Protein AF-A0A7S2QF01-F1 (afdb_monomer_lite)

Structure (mmCIF, N/CA/C/O backbone):
data_AF-A0A7S2QF01-F1
#
_entry.id   AF-A0A7S2QF01-F1
#
loop_
_atom_site.group_PDB
_atom_site.id
_atom_site.type_symbol
_atom_site.label_atom_id
_atom_site.label_alt_id
_atom_site.label_comp_id
_atom_site.label_asym_id
_atom_site.label_entity_id
_atom_site.label_seq_id
_atom_site.pdbx_PDB_ins_code
_atom_site.Cartn_x
_atom_site.Cartn_y
_atom_site.Cartn_z
_atom_site.occupancy
_atom_site.B_iso_or_equiv
_atom_site.auth_seq_id
_atom_site.auth_comp_id
_atom_site.auth_asym_id
_atom_site.auth_atom_id
_atom_site.pdbx_PDB_model_num
ATOM 1 N N . MET A 1 1 ? 7.297 -50.855 2.735 1.00 59.03 1 MET A N 1
ATOM 2 C CA . MET A 1 1 ? 7.547 -49.406 2.859 1.00 59.03 1 MET A CA 1
ATOM 3 C C . MET A 1 1 ? 7.050 -48.774 1.573 1.00 59.03 1 MET A C 1
ATOM 5 O O . MET A 1 1 ? 7.734 -48.878 0.566 1.00 59.03 1 MET A O 1
ATOM 9 N N . LEU A 1 2 ? 5.808 -48.290 1.572 1.00 54.88 2 LEU A N 1
ATOM 10 C CA . LEU A 1 2 ? 5.218 -47.591 0.430 1.00 54.88 2 LEU A CA 1
ATOM 11 C C . LEU A 1 2 ? 5.588 -46.117 0.585 1.00 54.88 2 LEU A C 1
ATOM 13 O O . LEU A 1 2 ? 5.339 -45.541 1.641 1.00 54.88 2 LEU A O 1
ATOM 17 N N . ALA A 1 3 ? 6.275 -45.565 -0.409 1.00 61.59 3 ALA A N 1
ATOM 18 C CA . ALA A 1 3 ? 6.546 -44.142 -0.478 1.00 61.59 3 ALA A CA 1
ATOM 19 C C . ALA A 1 3 ? 5.241 -43.448 -0.881 1.00 61.59 3 ALA A C 1
ATOM 21 O O . ALA A 1 3 ? 4.791 -43.620 -2.012 1.00 61.59 3 ALA A O 1
ATOM 22 N N . ASP A 1 4 ? 4.631 -42.714 0.049 1.00 61.75 4 ASP A N 1
ATOM 23 C CA . ASP A 1 4 ? 3.594 -41.739 -0.275 1.00 61.75 4 ASP A CA 1
ATOM 24 C C . ASP A 1 4 ? 4.253 -40.636 -1.107 1.00 61.75 4 ASP A C 1
ATOM 26 O O . ASP A 1 4 ? 4.985 -39.786 -0.596 1.00 61.75 4 ASP A O 1
ATOM 30 N N . SER A 1 5 ? 4.048 -40.691 -2.419 1.00 65.38 5 SER A N 1
ATOM 31 C CA . SER A 1 5 ? 4.301 -39.572 -3.314 1.00 65.38 5 SER A CA 1
ATOM 32 C C . SER A 1 5 ? 3.293 -38.481 -2.970 1.00 65.38 5 SER A C 1
ATOM 34 O O . SER A 1 5 ? 2.131 -38.559 -3.363 1.00 65.38 5 SER A O 1
ATOM 36 N N . VAL A 1 6 ? 3.740 -37.502 -2.183 1.00 67.56 6 VAL A N 1
ATOM 37 C CA . VAL A 1 6 ? 3.027 -36.244 -1.969 1.00 67.56 6 VAL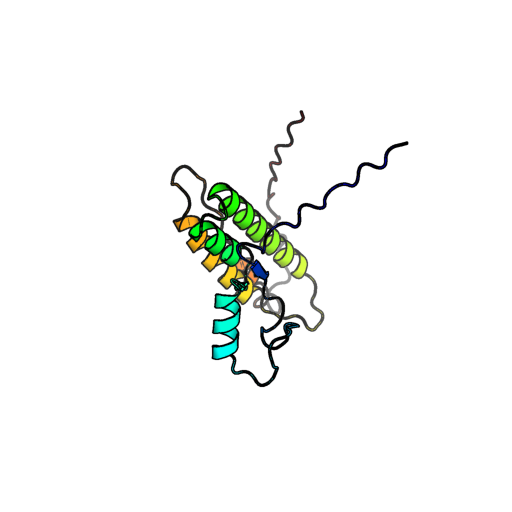 A CA 1
ATOM 38 C C . VAL A 1 6 ? 2.902 -35.596 -3.343 1.00 67.56 6 VAL A C 1
ATOM 40 O O . VAL A 1 6 ? 3.895 -35.126 -3.892 1.00 67.56 6 VAL A O 1
ATOM 43 N N . GLU A 1 7 ? 1.711 -35.657 -3.934 1.00 68.94 7 GLU A N 1
ATOM 44 C CA . GLU A 1 7 ? 1.394 -34.848 -5.104 1.00 68.94 7 GLU A CA 1
ATOM 45 C C . GLU A 1 7 ? 1.526 -33.392 -4.660 1.00 68.94 7 GLU A C 1
ATOM 47 O O . GLU A 1 7 ? 0.751 -32.907 -3.833 1.00 68.94 7 GLU A O 1
ATOM 52 N N . GLU A 1 8 ? 2.593 -32.736 -5.115 1.00 69.56 8 GLU A N 1
ATOM 53 C CA . GLU A 1 8 ? 2.762 -31.306 -4.927 1.00 69.56 8 GLU A CA 1
ATOM 54 C C . GLU A 1 8 ? 1.556 -30.647 -5.594 1.00 69.56 8 GLU A C 1
ATOM 56 O O . GLU A 1 8 ? 1.375 -30.748 -6.807 1.00 69.56 8 GLU A O 1
ATOM 61 N N . ASP A 1 9 ? 0.686 -30.050 -4.777 1.00 69.81 9 ASP A N 1
ATOM 62 C CA . ASP A 1 9 ? -0.371 -29.159 -5.236 1.00 69.81 9 ASP A CA 1
ATOM 63 C C . ASP A 1 9 ? 0.328 -28.073 -6.053 1.00 69.81 9 ASP A C 1
ATOM 65 O O . ASP A 1 9 ? 0.937 -27.158 -5.488 1.00 69.81 9 ASP A O 1
ATOM 69 N N . GLU A 1 10 ? 0.336 -28.234 -7.382 1.00 66.50 10 GLU A N 1
ATOM 70 C CA . GLU A 1 10 ? 0.791 -27.225 -8.330 1.00 66.50 10 GLU A CA 1
ATOM 71 C C . GLU A 1 10 ? -0.197 -26.067 -8.241 1.00 66.50 10 GLU A C 1
ATOM 73 O O . GLU A 1 10 ? -1.095 -25.900 -9.070 1.00 66.50 10 GLU A O 1
ATOM 78 N N . GLY A 1 11 ? -0.060 -25.306 -7.152 1.00 67.69 11 GLY A N 1
ATOM 79 C CA . GLY A 1 11 ? -0.897 -24.182 -6.814 1.00 67.69 11 GLY A CA 1
ATOM 80 C C . GLY A 1 11 ? -1.019 -23.323 -8.054 1.00 67.69 11 GLY A C 1
ATOM 81 O O . GLY A 1 11 ? -0.016 -22.855 -8.601 1.00 67.69 11 GLY A O 1
ATOM 82 N N . GLY A 1 12 ? -2.257 -23.187 -8.531 1.00 76.62 12 GLY A N 1
ATOM 83 C CA . GLY A 1 12 ? -2.548 -22.457 -9.753 1.00 76.62 12 GLY A CA 1
ATOM 84 C C . GLY A 1 12 ? -1.908 -21.061 -9.749 1.00 76.62 12 GLY A C 1
ATOM 85 O O . GLY A 1 12 ? -1.533 -20.533 -8.697 1.00 76.62 12 GLY A O 1
ATOM 86 N N . PRO A 1 13 ? -1.787 -20.423 -10.924 1.00 77.38 13 PRO A N 1
ATOM 87 C CA . PRO A 1 13 ? -1.085 -19.153 -11.048 1.00 77.38 13 PRO A CA 1
ATOM 88 C C . PRO A 1 13 ? -1.617 -18.116 -10.042 1.00 77.38 13 PRO A C 1
ATOM 90 O O . PRO A 1 13 ? -2.832 -18.039 -9.820 1.00 77.38 13 PRO A O 1
ATOM 93 N N . PRO A 1 14 ? -0.735 -17.293 -9.442 1.00 79.88 14 PRO A N 1
ATOM 94 C CA . PRO A 1 14 ? -1.127 -16.363 -8.392 1.00 79.88 14 PRO A CA 1
ATOM 95 C C . PRO A 1 14 ? -2.215 -15.403 -8.884 1.00 79.88 14 PRO A C 1
ATOM 97 O O . PRO A 1 14 ? -2.139 -14.845 -9.979 1.00 79.88 14 PRO A O 1
ATOM 100 N N . ILE A 1 15 ? -3.233 -15.172 -8.047 1.00 87.44 15 ILE A N 1
ATOM 101 C CA . ILE A 1 15 ? -4.391 -14.333 -8.398 1.00 87.44 15 ILE A CA 1
ATOM 102 C C . ILE A 1 15 ? -3.961 -12.883 -8.681 1.00 87.44 15 ILE A C 1
ATOM 104 O O . ILE A 1 15 ? -4.526 -12.245 -9.575 1.00 87.44 15 ILE A O 1
ATOM 108 N N . ALA A 1 16 ? -2.977 -12.377 -7.932 1.00 90.94 16 ALA A N 1
ATOM 109 C CA . ALA A 1 16 ? -2.297 -11.098 -8.128 1.00 90.94 16 ALA A CA 1
ATOM 110 C C . ALA A 1 16 ? -0.973 -11.073 -7.343 1.00 90.94 16 ALA A C 1
ATOM 112 O O . ALA A 1 16 ? -0.837 -11.765 -6.333 1.00 90.94 16 ALA A O 1
ATOM 113 N N . SER A 1 17 ? -0.035 -10.222 -7.760 1.00 91.38 17 SER A N 1
ATOM 114 C CA . SER A 1 17 ? 1.223 -9.974 -7.049 1.00 91.38 17 SER A CA 1
ATOM 115 C C . SER A 1 17 ? 1.351 -8.495 -6.694 1.00 91.38 17 SER A C 1
ATOM 117 O O . SER A 1 17 ? 1.251 -7.625 -7.560 1.00 91.38 17 SER A O 1
ATOM 119 N N . PHE A 1 18 ? 1.586 -8.213 -5.414 1.00 92.06 18 PHE A N 1
ATOM 120 C CA . PHE A 1 18 ? 1.794 -6.866 -4.886 1.00 92.06 18 PHE A CA 1
ATOM 121 C C . PHE A 1 18 ? 3.259 -6.735 -4.473 1.00 92.06 18 PHE A C 1
ATOM 123 O O . PHE A 1 18 ? 3.704 -7.416 -3.553 1.00 92.06 18 PHE A O 1
ATOM 130 N N . ILE A 1 19 ? 4.011 -5.893 -5.173 1.00 89.38 19 ILE A N 1
ATOM 131 C CA . ILE A 1 19 ? 5.448 -5.712 -4.973 1.00 89.38 19 ILE A CA 1
ATOM 132 C C . ILE A 1 19 ? 5.679 -4.359 -4.309 1.00 89.38 19 ILE A C 1
ATOM 134 O O . ILE A 1 19 ? 5.205 -3.327 -4.787 1.00 89.38 19 ILE A O 1
ATOM 138 N N . HIS A 1 20 ? 6.420 -4.364 -3.206 1.00 87.19 20 HIS A N 1
ATOM 139 C CA . HIS A 1 20 ? 6.899 -3.133 -2.598 1.00 87.19 20 HIS A CA 1
ATOM 140 C C . HIS A 1 20 ? 8.061 -2.565 -3.424 1.00 87.19 20 HIS A C 1
ATOM 142 O O . HIS A 1 20 ? 9.041 -3.257 -3.698 1.00 87.19 20 HIS A O 1
ATOM 148 N N . GLU A 1 21 ? 7.932 -1.315 -3.855 1.00 87.94 21 GLU A N 1
ATOM 149 C CA . GLU A 1 21 ? 8.905 -0.628 -4.701 1.00 87.94 21 GLU A CA 1
ATOM 150 C C . GLU A 1 21 ? 10.070 -0.111 -3.847 1.00 87.94 21 GLU A C 1
ATOM 152 O O . GLU A 1 21 ? 10.018 0.989 -3.303 1.00 87.94 21 GLU A O 1
ATOM 157 N N . VAL A 1 22 ? 11.109 -0.940 -3.702 1.00 80.69 22 VAL A N 1
ATOM 158 C CA . VAL A 1 22 ? 12.354 -0.593 -2.984 1.00 80.69 22 VAL A CA 1
ATOM 159 C C . VAL A 1 22 ? 13.395 0.030 -3.923 1.00 80.69 22 VAL A C 1
ATOM 161 O O . VAL A 1 22 ? 14.250 0.797 -3.486 1.00 80.69 22 VAL A O 1
ATOM 164 N N . VAL A 1 23 ? 13.310 -0.293 -5.214 1.00 81.50 23 VAL A N 1
ATOM 165 C CA . VAL A 1 23 ? 14.143 0.246 -6.295 1.00 81.50 23 VAL A CA 1
ATOM 166 C C . VAL A 1 23 ? 13.244 0.765 -7.421 1.00 81.50 23 VAL A C 1
ATOM 168 O O . VAL A 1 23 ? 12.112 0.280 -7.548 1.00 81.50 23 VAL A O 1
ATOM 171 N N . PRO A 1 24 ? 13.717 1.728 -8.233 1.00 82.31 24 PRO A N 1
ATOM 172 C CA . PRO A 1 24 ? 13.016 2.167 -9.434 1.00 82.31 24 PRO A CA 1
ATOM 173 C C . PRO A 1 24 ? 12.607 0.994 -10.339 1.00 82.31 24 PRO A C 1
ATOM 175 O O . PRO A 1 24 ? 13.301 -0.019 -10.433 1.00 82.31 24 PRO A O 1
ATOM 178 N N . LYS A 1 25 ? 11.450 1.105 -11.002 1.00 82.94 25 LYS A N 1
ATOM 179 C CA . LYS A 1 25 ? 10.852 0.007 -11.791 1.00 82.94 25 LYS A CA 1
ATOM 180 C C . LYS A 1 25 ? 11.697 -0.436 -12.985 1.00 82.94 25 LYS A C 1
ATOM 182 O O . LYS A 1 25 ? 11.546 -1.567 -13.442 1.00 82.94 25 LYS A O 1
ATOM 187 N N . ASP A 1 26 ? 12.529 0.452 -13.504 1.00 81.62 26 ASP A N 1
ATOM 188 C CA . ASP A 1 26 ? 13.502 0.214 -14.568 1.00 81.62 26 ASP A CA 1
ATOM 189 C C . ASP A 1 26 ? 14.721 -0.592 -14.093 1.00 81.62 26 ASP A C 1
ATOM 191 O O . ASP A 1 26 ? 15.351 -1.262 -14.905 1.00 81.62 26 ASP A O 1
ATOM 195 N N . GLU A 1 27 ? 14.990 -0.625 -12.786 1.00 84.50 27 GLU A N 1
ATOM 196 C CA . GLU A 1 27 ? 16.050 -1.440 -12.173 1.00 84.50 27 GLU A CA 1
ATOM 197 C C . GLU A 1 27 ? 15.552 -2.815 -11.688 1.00 84.50 27 GLU A C 1
ATOM 199 O O . GLU A 1 27 ? 16.338 -3.663 -11.255 1.00 84.50 27 GLU A O 1
ATOM 204 N N . VAL A 1 28 ? 14.241 -3.067 -11.746 1.00 86.88 28 VAL A N 1
ATOM 205 C CA . VAL A 1 28 ? 13.655 -4.349 -11.335 1.00 86.88 28 VAL A CA 1
ATOM 206 C C . VAL A 1 28 ? 14.071 -5.446 -12.313 1.00 86.88 28 VAL A C 1
ATOM 208 O O . VAL A 1 28 ? 13.807 -5.358 -13.512 1.00 86.88 28 VAL A O 1
ATOM 211 N N . LEU A 1 29 ? 14.647 -6.533 -11.792 1.00 88.25 29 LEU A N 1
ATOM 212 C CA . LEU A 1 29 ? 14.982 -7.711 -12.593 1.00 88.25 29 LEU A CA 1
ATOM 213 C C . LEU A 1 29 ? 13.714 -8.323 -13.201 1.00 88.25 29 LEU A C 1
ATOM 215 O O . LEU A 1 29 ? 12.815 -8.783 -12.497 1.00 88.25 29 LEU A O 1
ATOM 219 N N . THR A 1 30 ? 13.649 -8.327 -14.530 1.00 89.75 30 THR A N 1
ATOM 220 C CA . THR A 1 30 ? 12.503 -8.807 -15.302 1.00 89.75 30 THR A CA 1
ATOM 221 C C . THR A 1 30 ? 12.955 -9.448 -16.608 1.00 89.75 30 THR A C 1
ATOM 223 O O . THR A 1 30 ? 13.991 -9.090 -17.158 1.00 89.75 30 THR A O 1
ATOM 226 N N . SER A 1 31 ? 12.157 -10.385 -17.126 1.00 90.31 31 SER A N 1
ATOM 227 C CA . SER A 1 31 ? 12.328 -10.938 -18.473 1.00 90.31 31 SER A CA 1
ATOM 228 C C . SER A 1 31 ? 11.780 -10.030 -19.580 1.00 90.31 31 SER A C 1
ATOM 230 O O . SER A 1 31 ? 11.896 -10.365 -20.758 1.00 90.31 31 SER A O 1
ATOM 232 N N . LEU A 1 32 ? 11.163 -8.895 -19.232 1.00 89.44 32 LEU A N 1
ATOM 233 C CA . LEU A 1 32 ? 10.691 -7.921 -20.214 1.00 89.44 32 LEU A CA 1
ATOM 234 C C . LEU A 1 32 ? 11.876 -7.204 -20.892 1.00 89.44 32 LEU A C 1
ATOM 236 O O . LEU A 1 32 ? 12.828 -6.842 -20.197 1.00 89.44 32 LEU A O 1
ATOM 240 N N . PRO A 1 33 ? 11.809 -6.928 -22.211 1.00 90.69 33 PRO A N 1
ATOM 241 C CA . PRO A 1 33 ? 12.873 -6.242 -22.944 1.00 90.69 33 PRO A CA 1
ATOM 242 C C . PRO A 1 33 ? 13.295 -4.923 -22.290 1.00 90.69 33 PRO A C 1
ATOM 244 O O . PRO A 1 33 ? 12.452 -4.147 -21.838 1.00 90.69 33 PRO A O 1
ATOM 247 N N . HIS A 1 34 ? 14.597 -4.638 -22.264 1.00 86.56 34 HIS A N 1
ATOM 248 C CA . HIS A 1 34 ? 15.121 -3.419 -21.637 1.00 86.56 34 HIS A CA 1
ATOM 249 C C . HIS A 1 34 ? 14.756 -2.147 -22.423 1.00 86.56 34 HIS A C 1
ATOM 251 O O . HIS A 1 34 ? 14.537 -1.096 -21.832 1.00 86.56 34 HIS A O 1
ATOM 257 N N . GLU A 1 35 ? 14.639 -2.247 -23.748 1.00 90.50 35 GLU A N 1
ATOM 258 C CA . GLU A 1 35 ? 14.328 -1.121 -24.646 1.00 90.50 35 GLU A CA 1
ATOM 259 C C . GLU A 1 35 ? 12.836 -0.737 -24.657 1.00 90.50 35 GLU A C 1
ATOM 261 O O . GLU A 1 35 ? 12.448 0.252 -25.273 1.00 90.50 35 GLU A O 1
ATOM 266 N N . MET A 1 36 ? 11.988 -1.512 -23.975 1.00 91.31 36 MET A N 1
ATOM 267 C CA . MET A 1 36 ? 10.547 -1.274 -23.901 1.00 91.31 36 MET A CA 1
ATOM 268 C C . MET A 1 36 ? 10.224 0.014 -23.140 1.00 91.31 36 MET A C 1
ATOM 270 O O . MET A 1 36 ? 10.725 0.227 -22.029 1.00 91.31 36 MET A O 1
ATOM 274 N N . LEU A 1 37 ? 9.314 0.814 -23.704 1.00 92.31 37 LEU A N 1
ATOM 275 C CA . LEU A 1 37 ? 8.827 2.052 -23.101 1.00 92.31 37 LEU A CA 1
ATOM 276 C C . LEU A 1 37 ? 8.150 1.786 -21.747 1.00 92.31 37 LEU A C 1
ATOM 278 O O . LEU A 1 37 ? 7.479 0.771 -21.549 1.00 92.31 37 LEU A O 1
ATOM 282 N N . GLU A 1 38 ? 8.276 2.728 -20.808 1.00 88.69 38 GLU A N 1
ATOM 283 C CA . GLU A 1 38 ? 7.705 2.591 -19.458 1.00 88.69 38 GLU A CA 1
ATOM 284 C C . GLU A 1 38 ? 6.183 2.366 -19.483 1.00 88.69 38 GLU A C 1
ATOM 286 O O . GLU A 1 38 ? 5.656 1.542 -18.732 1.00 88.69 38 GLU A O 1
ATOM 291 N N . SER A 1 39 ? 5.473 3.052 -20.383 1.00 90.56 39 SER A N 1
ATOM 292 C CA . SER A 1 39 ? 4.024 2.915 -20.554 1.00 90.56 39 SER A CA 1
ATOM 293 C C . SER A 1 39 ? 3.618 1.504 -20.991 1.00 90.56 39 SER A C 1
ATOM 295 O O . SER A 1 39 ? 2.677 0.940 -20.434 1.00 90.56 39 SER A O 1
ATOM 297 N N . GLU A 1 40 ? 4.342 0.907 -21.936 1.00 93.25 40 GLU A N 1
ATOM 298 C CA . GLU A 1 40 ? 4.110 -0.463 -22.411 1.00 93.25 40 GLU A CA 1
ATOM 299 C C . GLU A 1 40 ? 4.416 -1.484 -21.313 1.00 93.25 40 GLU A C 1
ATOM 301 O O . GLU A 1 40 ? 3.622 -2.390 -21.047 1.00 93.25 40 GLU A O 1
ATOM 306 N N . ARG A 1 41 ? 5.524 -1.280 -20.591 1.00 91.50 41 ARG A N 1
ATOM 307 C CA . ARG A 1 41 ? 5.903 -2.106 -19.441 1.00 91.50 41 ARG A CA 1
ATOM 308 C C . ARG A 1 41 ? 4.822 -2.084 -18.359 1.00 91.50 41 ARG A C 1
ATOM 310 O O . ARG A 1 41 ? 4.467 -3.130 -17.816 1.00 91.50 41 ARG A O 1
ATOM 317 N N . ALA A 1 42 ? 4.257 -0.912 -18.069 1.00 89.31 42 ALA A N 1
ATOM 318 C CA . ALA A 1 42 ? 3.170 -0.763 -17.107 1.00 89.31 42 ALA A CA 1
ATOM 319 C C . ALA A 1 42 ? 1.895 -1.513 -17.535 1.00 89.31 42 ALA A C 1
ATOM 321 O O . ALA A 1 42 ? 1.217 -2.095 -16.683 1.00 89.31 42 ALA A O 1
ATOM 322 N N . VAL A 1 43 ? 1.583 -1.540 -18.837 1.00 92.62 43 VAL A N 1
ATOM 323 C CA . VAL A 1 43 ? 0.462 -2.326 -19.381 1.00 92.62 43 VAL A CA 1
ATOM 324 C C . VAL A 1 43 ? 0.706 -3.820 -19.173 1.00 92.62 43 VAL A C 1
ATOM 326 O O . VAL A 1 43 ? -0.149 -4.485 -18.589 1.00 92.62 43 VAL A O 1
ATOM 329 N N . LEU A 1 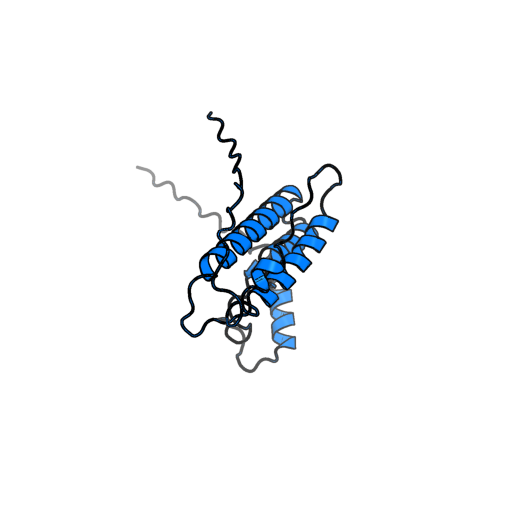44 ? 1.886 -4.333 -19.531 1.00 93.12 44 LEU A N 1
ATOM 330 C CA . LEU A 1 44 ? 2.218 -5.753 -19.356 1.00 93.12 44 LEU A CA 1
ATOM 331 C C . LEU A 1 44 ? 2.219 -6.187 -17.888 1.00 93.12 44 LEU A C 1
ATOM 333 O O . LEU A 1 44 ? 1.748 -7.276 -17.554 1.00 93.12 44 LEU A O 1
ATOM 337 N N . TRP A 1 45 ? 2.702 -5.335 -16.982 1.00 92.62 45 TRP A N 1
ATOM 338 C CA . TRP A 1 45 ? 2.601 -5.596 -15.547 1.00 92.62 45 TRP A CA 1
ATOM 339 C C . TRP A 1 45 ? 1.166 -5.689 -15.068 1.00 92.62 45 TRP A C 1
ATOM 341 O O . TRP A 1 45 ? 0.810 -6.634 -14.363 1.00 92.62 45 TRP A O 1
ATOM 351 N N . LYS A 1 46 ? 0.311 -4.780 -15.529 1.00 90.44 46 LYS A N 1
ATOM 352 C CA . LYS A 1 46 ? -1.112 -4.824 -15.216 1.00 90.44 46 LYS A CA 1
ATOM 353 C C . LYS A 1 46 ? -1.791 -6.079 -15.775 1.00 90.44 46 LYS A C 1
ATOM 355 O O . LYS A 1 46 ? -2.595 -6.677 -15.060 1.00 90.44 46 LYS A O 1
ATOM 360 N N . GLU A 1 47 ? -1.459 -6.500 -16.997 1.00 91.44 47 GLU A N 1
ATOM 361 C CA . GLU A 1 47 ? -1.964 -7.741 -17.610 1.00 91.44 47 GLU A CA 1
ATOM 362 C C . GLU A 1 47 ? -1.551 -8.981 -16.813 1.00 91.44 47 GLU A C 1
ATOM 364 O O . GLU A 1 47 ? -2.380 -9.846 -16.531 1.00 91.44 47 GLU A O 1
ATOM 369 N N . LYS A 1 48 ? -0.296 -9.020 -16.348 1.00 90.75 48 LYS A N 1
ATOM 370 C CA . LYS A 1 48 ? 0.226 -10.064 -15.451 1.00 90.75 48 LYS A CA 1
ATOM 371 C C . LYS A 1 48 ? -0.254 -9.927 -14.003 1.00 90.75 48 LYS A C 1
ATOM 373 O O . LYS A 1 48 ? 0.149 -10.719 -13.157 1.00 90.75 48 LYS A O 1
ATOM 378 N N . ARG A 1 49 ? -1.110 -8.942 -13.704 1.00 91.81 49 ARG A N 1
ATOM 379 C CA . ARG A 1 49 ? -1.625 -8.637 -12.358 1.00 91.81 49 ARG A CA 1
ATOM 380 C C . ARG A 1 49 ? -0.511 -8.390 -11.333 1.00 91.81 49 ARG A C 1
ATOM 382 O O . ARG A 1 49 ? -0.667 -8.711 -10.155 1.00 91.81 49 ARG A O 1
ATOM 389 N N . VAL A 1 50 ? 0.590 -7.802 -11.792 1.00 91.56 50 VAL A N 1
ATOM 390 C CA . VAL A 1 50 ? 1.714 -7.342 -10.979 1.00 91.56 50 VAL A CA 1
ATOM 391 C C . VAL A 1 50 ? 1.539 -5.851 -10.719 1.00 91.56 50 VAL A C 1
ATOM 393 O O . VAL A 1 50 ? 1.418 -5.049 -11.646 1.00 91.56 50 VAL A O 1
ATOM 396 N N . PHE A 1 51 ? 1.521 -5.472 -9.448 1.00 91.69 51 PHE A N 1
ATOM 397 C CA . PHE A 1 51 ? 1.289 -4.101 -9.016 1.00 91.69 51 PHE A CA 1
ATOM 398 C C . PHE A 1 51 ? 2.402 -3.652 -8.074 1.00 91.69 51 PHE A C 1
ATOM 400 O O . PHE A 1 51 ? 2.701 -4.337 -7.099 1.00 91.69 51 PHE A O 1
ATOM 407 N N . PHE A 1 52 ? 2.986 -2.490 -8.352 1.00 92.00 52 PHE A N 1
ATOM 408 C CA . PHE A 1 52 ? 4.069 -1.908 -7.560 1.00 92.00 52 PHE A CA 1
ATOM 409 C C . PHE A 1 52 ? 3.533 -0.803 -6.649 1.00 92.00 52 PHE A C 1
ATOM 411 O O . PHE A 1 52 ? 2.758 0.042 -7.106 1.00 92.00 52 PHE A O 1
ATOM 418 N N . TYR A 1 53 ? 3.954 -0.802 -5.384 1.00 92.81 53 TYR A N 1
ATOM 419 C CA . TYR A 1 53 ? 3.527 0.169 -4.376 1.00 92.81 53 TYR A CA 1
ATOM 420 C C . TYR A 1 53 ? 4.693 0.679 -3.542 1.00 92.81 53 TYR A C 1
ATOM 422 O O . TYR A 1 53 ? 5.498 -0.097 -3.029 1.00 92.81 53 TYR A O 1
ATOM 430 N N . ARG A 1 54 ? 4.713 1.992 -3.310 1.00 90.75 54 ARG A N 1
ATOM 431 C CA . ARG A 1 54 ? 5.699 2.638 -2.435 1.00 90.75 54 ARG A CA 1
ATOM 432 C C . ARG A 1 54 ? 5.474 2.393 -0.951 1.00 90.75 54 ARG A C 1
ATOM 434 O O . ARG A 1 54 ? 6.403 2.544 -0.174 1.00 90.75 54 ARG A O 1
ATOM 441 N N . THR A 1 55 ? 4.274 1.990 -0.542 1.00 93.62 55 THR A N 1
ATOM 442 C CA . THR A 1 55 ? 3.984 1.665 0.858 1.00 93.62 55 THR A CA 1
ATOM 443 C C . THR A 1 55 ? 3.265 0.321 0.950 1.00 93.62 55 THR A C 1
ATOM 445 O O . THR A 1 55 ? 2.477 -0.049 0.071 1.00 93.62 55 THR A O 1
ATOM 448 N N . TYR A 1 56 ? 3.511 -0.415 2.036 1.00 92.50 56 TYR A N 1
ATOM 449 C CA . TYR A 1 56 ? 2.786 -1.656 2.328 1.00 92.50 56 TYR A CA 1
ATOM 450 C C . TYR A 1 56 ? 1.284 -1.409 2.524 1.00 92.50 56 TYR A C 1
ATOM 452 O O . TYR A 1 56 ? 0.462 -2.259 2.181 1.00 92.50 56 TYR A O 1
ATOM 460 N N . VAL A 1 57 ? 0.914 -0.222 3.013 1.00 96.75 57 VAL A N 1
ATOM 461 C CA . VAL A 1 57 ? -0.486 0.176 3.203 1.00 96.75 57 VAL A CA 1
ATOM 462 C C . VAL A 1 57 ? -1.176 0.378 1.860 1.00 96.75 57 VAL A C 1
ATOM 464 O O . VAL A 1 57 ? -2.263 -0.153 1.662 1.00 96.75 57 VAL A O 1
ATOM 467 N N . GLY A 1 58 ? -0.533 1.039 0.897 1.00 96.44 58 GLY A N 1
ATOM 468 C CA . GLY A 1 58 ? -1.067 1.207 -0.455 1.00 96.44 58 GLY A CA 1
ATOM 469 C C . GLY A 1 58 ? -1.319 -0.133 -1.156 1.00 96.44 58 GLY A C 1
ATOM 470 O O . GLY A 1 58 ? -2.373 -0.331 -1.772 1.00 96.44 58 GLY A O 1
ATOM 471 N N . ALA A 1 59 ? -0.403 -1.094 -0.989 1.00 95.50 59 ALA A N 1
ATOM 472 C CA . ALA A 1 59 ? -0.592 -2.462 -1.470 1.00 95.50 59 ALA A CA 1
ATOM 473 C C . ALA A 1 59 ? -1.803 -3.141 -0.805 1.00 95.50 59 ALA A C 1
ATOM 475 O O . ALA A 1 59 ? -2.676 -3.674 -1.498 1.00 95.50 59 ALA A O 1
ATOM 476 N N . ALA A 1 60 ? -1.898 -3.067 0.526 1.00 96.69 60 ALA A N 1
ATOM 477 C CA . ALA A 1 60 ? -2.997 -3.647 1.295 1.00 96.69 60 ALA A CA 1
ATOM 478 C C . ALA A 1 60 ? -4.358 -3.015 0.957 1.00 96.69 60 ALA A C 1
ATOM 480 O O . ALA A 1 60 ? -5.353 -3.727 0.819 1.00 96.69 60 ALA A O 1
ATOM 481 N N . VAL A 1 61 ? -4.408 -1.695 0.750 1.00 97.44 61 VAL A N 1
ATOM 482 C CA . VAL A 1 61 ? -5.604 -0.968 0.298 1.00 97.44 61 VAL A CA 1
ATOM 483 C C . VAL A 1 61 ? -6.081 -1.521 -1.043 1.00 97.44 61 VAL A C 1
ATOM 485 O O . VAL A 1 61 ? -7.270 -1.799 -1.209 1.00 97.44 61 VAL A O 1
ATOM 488 N N . CYS A 1 62 ? -5.176 -1.721 -2.005 1.00 95.12 62 CYS A N 1
ATOM 489 C CA . CYS A 1 62 ? -5.547 -2.289 -3.300 1.00 95.12 62 CYS A CA 1
ATOM 490 C C . CYS A 1 62 ? -6.037 -3.738 -3.178 1.00 95.12 62 CYS A C 1
ATOM 492 O O . CYS A 1 62 ? -7.060 -4.089 -3.772 1.00 95.12 62 CYS A O 1
ATOM 494 N N . ALA A 1 63 ? -5.353 -4.565 -2.383 1.00 95.19 63 ALA A N 1
ATOM 495 C CA . ALA A 1 63 ? -5.772 -5.939 -2.122 1.00 95.19 63 ALA A CA 1
ATOM 496 C C . ALA A 1 63 ? -7.177 -5.989 -1.497 1.00 95.19 63 ALA A C 1
ATOM 498 O O . ALA A 1 63 ? -8.025 -6.763 -1.941 1.00 95.19 63 ALA A O 1
ATOM 499 N N . CYS A 1 64 ? -7.467 -5.097 -0.546 1.00 96.31 64 CYS A N 1
ATOM 500 C CA . CYS A 1 64 ? -8.776 -5.002 0.091 1.00 96.31 64 CYS A CA 1
ATOM 501 C C . CYS A 1 64 ? -9.872 -4.555 -0.888 1.00 96.31 64 CYS A C 1
ATOM 503 O O . CYS A 1 64 ? -10.925 -5.186 -0.961 1.00 96.31 64 CYS A O 1
ATOM 505 N N . LYS A 1 65 ? -9.606 -3.548 -1.736 1.00 95.25 65 LYS A N 1
ATOM 506 C CA . LYS A 1 65 ? -10.538 -3.117 -2.803 1.00 95.25 65 LYS A CA 1
ATOM 507 C C . LYS A 1 65 ? -10.873 -4.233 -3.796 1.00 95.25 65 LYS A C 1
ATOM 509 O O . LYS A 1 65 ? -11.942 -4.211 -4.396 1.00 95.25 65 LYS A O 1
ATOM 514 N N . ARG A 1 66 ? -9.967 -5.196 -3.976 1.00 92.31 66 ARG A N 1
ATOM 515 C CA . ARG A 1 66 ? -10.144 -6.364 -4.851 1.00 92.31 66 ARG A CA 1
ATOM 516 C C . ARG A 1 66 ? -10.756 -7.576 -4.142 1.00 92.31 66 ARG A C 1
ATOM 518 O O . ARG A 1 66 ? -10.877 -8.621 -4.768 1.00 92.31 66 ARG A O 1
ATOM 525 N N . GLY A 1 67 ? -11.105 -7.464 -2.858 1.00 94.62 67 GLY A N 1
ATOM 526 C CA . GLY A 1 67 ? -11.632 -8.578 -2.066 1.00 94.62 67 GLY A CA 1
ATOM 527 C C . GLY A 1 67 ? -10.594 -9.653 -1.722 1.00 94.62 67 GLY A C 1
ATOM 528 O O . GLY A 1 67 ? -10.968 -10.730 -1.278 1.00 94.62 67 GLY A O 1
ATOM 529 N N . LEU A 1 68 ? -9.301 -9.371 -1.917 1.00 94.38 68 LEU A N 1
ATOM 530 C CA . LEU A 1 68 ? -8.198 -10.287 -1.595 1.00 94.38 68 LEU A CA 1
ATOM 531 C C . LEU A 1 68 ? -7.734 -10.156 -0.138 1.00 94.38 68 LEU A C 1
ATOM 533 O O . LEU A 1 68 ? -6.984 -10.994 0.352 1.00 94.38 68 LEU A O 1
ATOM 537 N N . LEU A 1 69 ? -8.151 -9.088 0.545 1.00 96.00 69 LEU A N 1
ATOM 538 C CA . LEU A 1 69 ? -7.796 -8.796 1.929 1.00 96.00 69 LEU A CA 1
ATOM 539 C C . LEU A 1 69 ? -9.032 -8.288 2.681 1.00 96.00 69 LEU A C 1
ATOM 541 O O . LEU A 1 69 ? -9.736 -7.403 2.191 1.00 96.00 69 LEU A O 1
ATOM 545 N N . SER A 1 70 ? -9.298 -8.818 3.877 1.00 97.25 70 SER A N 1
ATOM 546 C CA . SER A 1 70 ? -10.396 -8.316 4.714 1.00 97.25 70 SER A CA 1
ATOM 547 C C . SER A 1 70 ? -10.087 -6.917 5.266 1.00 97.25 70 SER A C 1
ATOM 549 O O . SER A 1 70 ? -8.927 -6.498 5.322 1.00 97.25 70 SER A O 1
ATOM 551 N N . ARG A 1 71 ? -11.116 -6.182 5.705 1.00 97.25 71 ARG A N 1
ATOM 552 C CA . ARG A 1 71 ? -10.941 -4.840 6.294 1.00 97.25 71 ARG A CA 1
ATOM 553 C C . ARG A 1 71 ? -10.179 -4.897 7.620 1.00 97.25 71 ARG A C 1
ATOM 555 O O . ARG A 1 71 ? -9.367 -4.025 7.908 1.00 97.25 71 ARG A O 1
ATOM 562 N N . GLU A 1 72 ? -10.374 -5.959 8.395 1.00 97.12 72 GLU A N 1
ATOM 563 C CA . GLU A 1 72 ? -9.643 -6.220 9.638 1.00 97.12 72 GLU A CA 1
ATOM 564 C C . GLU A 1 72 ? -8.163 -6.473 9.349 1.00 97.12 72 GLU A C 1
ATOM 566 O O . GLU A 1 72 ? -7.292 -5.972 10.058 1.00 97.12 72 GLU A O 1
ATOM 571 N N . ALA A 1 73 ? -7.864 -7.242 8.298 1.00 97.19 73 ALA A N 1
ATOM 572 C CA . ALA A 1 73 ? -6.493 -7.495 7.883 1.00 97.19 73 ALA A CA 1
ATOM 573 C C . ALA A 1 73 ? -5.818 -6.220 7.350 1.00 97.19 73 ALA A C 1
ATOM 575 O O . ALA A 1 73 ? -4.669 -5.964 7.704 1.00 97.19 73 ALA A O 1
ATOM 576 N N . LEU A 1 74 ? -6.543 -5.381 6.599 1.00 97.69 74 LEU A N 1
ATOM 577 C CA . LEU A 1 74 ? -6.080 -4.047 6.205 1.00 97.69 74 LEU A CA 1
ATOM 578 C C . LEU A 1 74 ? -5.716 -3.194 7.430 1.00 97.69 74 LEU A C 1
ATOM 580 O O . LEU A 1 74 ? -4.624 -2.631 7.471 1.00 97.69 74 LEU A O 1
ATOM 584 N N . ALA A 1 75 ? -6.588 -3.142 8.442 1.00 97.56 75 ALA A N 1
ATOM 585 C CA . ALA A 1 75 ? -6.332 -2.381 9.663 1.00 97.56 75 ALA A CA 1
ATOM 586 C C . ALA A 1 75 ? -5.079 -2.867 10.406 1.00 97.56 75 ALA A C 1
ATOM 588 O O . ALA A 1 75 ? -4.280 -2.047 10.854 1.00 97.56 75 ALA A O 1
ATOM 589 N N . ARG A 1 76 ? -4.868 -4.189 10.500 1.00 97.50 76 ARG A N 1
ATOM 590 C CA . ARG A 1 76 ? -3.649 -4.753 11.106 1.00 97.50 76 ARG A CA 1
ATOM 591 C C . ARG A 1 76 ? -2.392 -4.341 10.345 1.00 97.50 76 ARG A C 1
ATOM 593 O O . ARG A 1 76 ? -1.463 -3.839 10.965 1.00 97.50 76 ARG A O 1
ATOM 600 N N . VAL A 1 77 ? -2.382 -4.503 9.019 1.00 96.88 77 VAL A N 1
ATOM 601 C CA . VAL A 1 77 ? -1.225 -4.133 8.183 1.00 96.88 77 VAL A CA 1
ATOM 602 C C . VAL A 1 77 ? -0.909 -2.646 8.317 1.00 96.88 77 VAL A C 1
ATOM 604 O O . VAL A 1 77 ? 0.252 -2.278 8.473 1.00 96.88 77 VAL A O 1
ATOM 607 N N . ALA A 1 78 ? -1.932 -1.791 8.294 1.00 97.56 78 ALA A N 1
ATOM 608 C CA . ALA A 1 78 ? -1.743 -0.353 8.405 1.00 97.56 78 ALA A CA 1
ATOM 609 C C . ALA A 1 78 ? -1.190 0.070 9.772 1.00 97.56 78 ALA A C 1
ATOM 611 O O . ALA A 1 78 ? -0.247 0.855 9.815 1.00 97.56 78 ALA A O 1
ATOM 612 N N . ARG A 1 79 ? -1.704 -0.493 10.876 1.00 97.56 79 ARG A N 1
ATOM 613 C CA . ARG A 1 79 ? -1.172 -0.225 12.224 1.00 97.56 79 ARG A CA 1
ATOM 614 C C . ARG A 1 79 ? 0.285 -0.659 12.352 1.00 97.56 79 ARG A C 1
ATOM 616 O O . ARG A 1 79 ? 1.115 0.151 12.746 1.00 97.56 79 ARG A O 1
ATOM 623 N N . SER A 1 80 ? 0.614 -1.879 11.927 1.00 96.94 80 SER A N 1
ATOM 624 C CA . SER A 1 80 ? 1.998 -2.364 11.962 1.00 96.94 80 SER A CA 1
ATOM 625 C C . SER A 1 80 ? 2.935 -1.505 11.107 1.00 96.94 80 SER A C 1
ATOM 627 O O . SER A 1 80 ? 4.042 -1.199 11.534 1.00 96.94 80 SER A O 1
ATOM 629 N N . ALA A 1 81 ? 2.488 -1.046 9.933 1.00 95.31 81 ALA A N 1
ATOM 630 C CA . ALA A 1 81 ? 3.288 -0.163 9.085 1.00 95.31 81 ALA A CA 1
ATOM 631 C C . ALA A 1 81 ? 3.551 1.210 9.734 1.00 95.31 81 ALA A C 1
ATOM 633 O O . ALA A 1 81 ? 4.652 1.747 9.608 1.00 95.31 81 ALA A O 1
ATOM 634 N N . VAL A 1 82 ? 2.562 1.773 10.436 1.00 95.38 82 VAL A N 1
ATOM 635 C CA . VAL A 1 82 ? 2.709 3.027 11.195 1.00 95.38 82 VAL A CA 1
ATOM 636 C C . VAL A 1 82 ? 3.687 2.843 12.354 1.00 95.38 82 VAL A C 1
ATOM 638 O O . VAL A 1 82 ? 4.617 3.637 12.492 1.00 95.38 82 VAL A O 1
ATOM 641 N N . GLU A 1 83 ? 3.529 1.779 13.144 1.00 94.31 83 GLU A N 1
ATOM 642 C CA . GLU A 1 83 ? 4.425 1.443 14.260 1.00 94.31 83 GLU A CA 1
ATOM 643 C C . GLU A 1 83 ? 5.875 1.263 13.791 1.00 94.31 83 GLU A C 1
ATOM 645 O O . GLU A 1 83 ? 6.802 1.836 14.372 1.00 94.31 83 GLU A O 1
ATOM 650 N N . ASP A 1 84 ? 6.078 0.528 12.696 1.00 92.31 84 ASP A N 1
ATOM 651 C CA . ASP A 1 84 ? 7.397 0.321 12.106 1.00 92.31 84 ASP A CA 1
ATOM 652 C C . ASP A 1 84 ? 8.008 1.620 11.589 1.00 92.31 84 ASP A C 1
ATOM 654 O O . ASP A 1 84 ? 9.191 1.878 11.822 1.00 92.31 84 ASP A O 1
ATOM 658 N N . CYS A 1 85 ? 7.216 2.472 10.936 1.00 89.94 85 CYS A N 1
ATOM 659 C CA . CYS A 1 85 ? 7.689 3.768 10.467 1.00 89.94 85 CYS A CA 1
ATOM 660 C C . CYS A 1 85 ? 8.127 4.658 11.638 1.00 89.94 85 CYS A C 1
ATOM 662 O O . CYS A 1 85 ? 9.236 5.192 11.616 1.00 89.94 85 CYS A O 1
ATOM 664 N N . VAL A 1 86 ? 7.320 4.750 12.701 1.00 89.69 86 VAL A N 1
ATOM 665 C CA . VAL A 1 86 ? 7.663 5.502 13.920 1.00 89.69 86 VAL A CA 1
ATOM 666 C C . VAL A 1 86 ? 8.959 4.976 14.538 1.00 89.69 86 VAL A C 1
ATOM 668 O O . VAL A 1 86 ? 9.856 5.763 14.853 1.00 89.69 86 VAL A O 1
ATOM 671 N N . ARG A 1 87 ? 9.092 3.651 14.667 1.00 87.75 87 ARG A N 1
ATOM 672 C CA . ARG A 1 87 ? 10.284 2.994 15.215 1.00 87.75 87 ARG A CA 1
ATOM 673 C C . ARG A 1 87 ? 11.533 3.297 14.386 1.00 87.75 87 ARG A C 1
ATOM 675 O O . ARG A 1 87 ? 12.558 3.677 14.951 1.00 87.75 87 ARG A O 1
ATOM 682 N N . LEU A 1 88 ? 11.449 3.180 13.061 1.00 84.31 88 LEU A N 1
ATOM 683 C CA . LEU A 1 88 ? 12.555 3.484 12.147 1.00 84.31 88 LEU A CA 1
ATOM 684 C C . LEU A 1 88 ? 12.930 4.970 12.176 1.00 84.31 88 LEU A C 1
ATOM 686 O O . LEU A 1 88 ? 14.115 5.305 12.195 1.00 84.31 88 LEU A O 1
ATOM 690 N N . CYS A 1 89 ? 11.945 5.870 12.228 1.00 82.62 89 CYS A N 1
ATOM 691 C CA . CYS A 1 89 ? 12.199 7.299 12.373 1.00 82.62 89 CYS A CA 1
ATOM 692 C C . CYS A 1 89 ? 12.921 7.605 13.688 1.00 82.62 89 CYS A C 1
ATOM 694 O O . CYS A 1 89 ? 13.910 8.331 13.660 1.00 82.62 89 CYS A O 1
ATOM 696 N N . ALA A 1 90 ? 12.486 7.016 14.806 1.00 81.88 90 ALA A N 1
ATOM 697 C CA . ALA A 1 90 ? 13.098 7.213 16.119 1.00 81.88 90 ALA A CA 1
ATOM 698 C C . ALA A 1 90 ? 14.547 6.694 16.189 1.00 81.88 90 ALA A C 1
ATOM 700 O O . ALA A 1 90 ? 15.416 7.367 16.741 1.00 81.88 90 ALA A O 1
ATOM 701 N N . MET A 1 91 ? 14.838 5.535 15.585 1.00 77.00 91 MET A N 1
ATOM 702 C CA . MET A 1 91 ? 16.197 4.972 15.535 1.00 77.00 91 MET A CA 1
ATOM 703 C C . MET A 1 91 ? 17.168 5.839 14.719 1.00 77.00 91 MET A C 1
ATOM 705 O O . MET A 1 91 ? 18.354 5.922 15.036 1.00 77.00 91 MET A O 1
ATOM 709 N N . ASN A 1 92 ? 16.665 6.537 13.699 1.00 69.06 92 ASN A N 1
ATOM 710 C CA . ASN A 1 92 ? 17.474 7.381 12.821 1.00 69.06 92 ASN A CA 1
ATOM 711 C C . ASN A 1 92 ? 17.780 8.781 13.393 1.00 69.06 92 ASN A C 1
ATOM 713 O O . ASN A 1 92 ? 18.531 9.533 12.771 1.00 69.06 92 ASN A O 1
ATOM 717 N N . VAL A 1 93 ? 17.269 9.138 14.580 1.00 59.66 93 VAL A N 1
ATOM 718 C CA . VAL A 1 93 ? 17.498 10.455 15.219 1.00 59.66 93 VAL A CA 1
ATOM 719 C C . VAL A 1 93 ? 18.961 10.655 15.678 1.00 59.66 93 VAL A C 1
ATOM 721 O O . VAL A 1 93 ? 19.361 11.778 15.976 1.00 59.66 93 VAL A O 1
ATOM 724 N N . GLY A 1 94 ? 19.803 9.611 15.672 1.00 51.59 94 GLY A N 1
ATOM 725 C CA . GLY A 1 94 ? 21.198 9.674 16.147 1.00 51.59 94 GLY A CA 1
ATOM 726 C C . GLY A 1 94 ? 22.311 9.522 15.098 1.00 51.59 94 GLY A C 1
ATOM 727 O O . GLY A 1 94 ? 23.464 9.814 15.408 1.00 51.59 94 GLY A O 1
ATOM 728 N N . MET A 1 95 ? 22.025 9.078 13.866 1.00 50.03 95 MET A N 1
ATOM 729 C CA . MET A 1 95 ? 23.071 8.834 12.857 1.00 50.03 95 MET A CA 1
ATOM 730 C C . MET A 1 95 ? 23.300 10.078 11.990 1.00 50.03 95 MET A C 1
ATOM 732 O O . MET A 1 95 ? 22.674 10.293 10.954 1.00 50.03 95 MET A O 1
ATOM 736 N N . THR A 1 96 ? 24.241 10.918 12.417 1.00 48.97 96 THR A N 1
ATOM 737 C CA . THR A 1 96 ? 24.699 12.117 11.694 1.00 48.97 96 THR A CA 1
ATOM 738 C C . THR A 1 96 ? 25.626 11.815 10.509 1.00 48.97 96 THR A C 1
ATOM 740 O O . THR A 1 96 ? 26.032 12.738 9.806 1.00 48.97 96 THR A O 1
ATOM 743 N N . GLY A 1 97 ? 25.930 10.544 10.233 1.00 46.72 97 GLY A N 1
ATOM 744 C CA . GLY A 1 97 ? 26.876 10.128 9.199 1.00 46.72 97 GLY A CA 1
ATOM 745 C C . GLY A 1 97 ? 26.207 9.666 7.905 1.00 46.72 97 GLY A C 1
ATOM 746 O O . GLY A 1 97 ? 25.679 8.566 7.842 1.00 46.72 97 GLY A O 1
ATOM 747 N N . THR A 1 98 ? 26.297 10.508 6.873 1.00 44.88 98 THR A N 1
ATOM 748 C CA . THR A 1 98 ? 26.480 10.147 5.450 1.00 44.88 98 THR A CA 1
ATOM 749 C C . THR A 1 98 ? 25.541 9.107 4.792 1.00 44.88 98 THR A C 1
ATOM 751 O O . THR A 1 98 ? 25.647 7.903 4.994 1.00 44.88 98 THR A O 1
ATOM 754 N N . SER A 1 99 ? 24.750 9.606 3.831 1.00 44.12 99 SER A N 1
ATOM 755 C CA . SER A 1 99 ? 24.415 8.940 2.550 1.00 44.12 99 SER A CA 1
ATOM 756 C C . SER A 1 99 ? 23.166 8.064 2.392 1.00 44.12 99 SER A C 1
ATOM 758 O O . SER A 1 99 ? 23.025 7.431 1.350 1.00 44.12 99 SER A O 1
ATOM 760 N N . ARG A 1 100 ? 22.172 8.118 3.286 1.00 46.97 100 ARG A N 1
ATOM 761 C CA . ARG A 1 100 ? 20.793 7.696 2.940 1.00 46.97 100 ARG A CA 1
ATOM 762 C C . ARG A 1 100 ? 19.744 8.688 3.436 1.00 46.97 100 ARG A C 1
ATOM 764 O O . ARG A 1 100 ? 18.873 8.371 4.230 1.00 46.97 100 ARG A O 1
ATOM 771 N N . HIS A 1 101 ? 19.831 9.918 2.936 1.00 47.28 101 HIS A N 1
ATOM 772 C CA . HIS A 1 101 ? 18.763 10.920 3.021 1.00 47.28 101 HIS A CA 1
ATOM 773 C C . HIS A 1 101 ? 17.626 10.612 2.026 1.00 47.28 101 HIS A C 1
ATOM 775 O O . HIS A 1 101 ? 17.171 11.507 1.319 1.00 47.28 101 HIS A O 1
ATOM 781 N N . PHE A 1 102 ? 17.156 9.363 1.934 1.00 52.06 102 PHE A N 1
ATOM 782 C CA . PHE A 1 102 ? 15.821 9.167 1.371 1.00 52.06 102 PHE A CA 1
ATOM 783 C C . PHE A 1 102 ? 14.880 9.770 2.410 1.00 52.06 102 PHE A C 1
ATOM 785 O O . PHE A 1 102 ? 14.843 9.317 3.553 1.00 52.06 102 PHE A O 1
ATOM 792 N N . SER A 1 103 ? 14.305 10.926 2.092 1.00 67.50 103 SER A N 1
ATOM 793 C CA . SER A 1 103 ? 13.701 11.812 3.079 1.00 67.50 103 SER A CA 1
ATOM 794 C C . SER A 1 103 ? 12.566 11.088 3.790 1.00 67.50 103 SER A C 1
ATOM 796 O O . SER A 1 103 ? 11.508 10.848 3.211 1.00 67.50 103 SER A O 1
ATOM 798 N N . ASN A 1 104 ? 12.782 10.765 5.069 1.00 75.00 104 ASN A N 1
ATOM 799 C CA . ASN A 1 104 ? 11.754 10.195 5.943 1.00 75.00 104 ASN A CA 1
ATOM 800 C C . ASN A 1 104 ? 10.438 10.977 5.825 1.00 75.00 104 ASN A C 1
ATOM 802 O O . ASN A 1 104 ? 9.374 10.387 5.891 1.00 75.00 104 ASN A O 1
ATOM 806 N N . GLU A 1 105 ? 10.503 12.285 5.568 1.00 83.00 105 GLU A N 1
ATOM 807 C CA . GLU A 1 105 ? 9.343 13.127 5.284 1.00 83.00 105 GLU A CA 1
ATOM 808 C C . GLU A 1 105 ? 8.504 12.669 4.076 1.00 83.00 105 GLU A C 1
ATOM 810 O O . GLU A 1 105 ? 7.281 12.614 4.188 1.00 83.00 105 GLU A O 1
ATOM 815 N N . ILE A 1 106 ? 9.119 12.315 2.939 1.00 84.06 106 ILE A N 1
ATOM 816 C CA . ILE A 1 106 ? 8.381 11.826 1.761 1.00 84.06 106 ILE A CA 1
ATOM 817 C C . ILE A 1 106 ? 7.725 10.483 2.085 1.00 84.06 106 ILE A C 1
ATOM 819 O O . ILE A 1 106 ? 6.534 10.323 1.834 1.00 84.06 106 ILE A O 1
ATOM 823 N N . LEU A 1 107 ? 8.467 9.561 2.706 1.00 85.56 107 LEU A N 1
ATOM 824 C CA . LEU A 1 107 ? 7.947 8.252 3.116 1.00 85.56 107 LEU A CA 1
ATOM 825 C C . LEU A 1 107 ? 6.779 8.376 4.103 1.00 85.56 107 LEU A C 1
ATOM 827 O O . LEU A 1 107 ? 5.738 7.759 3.904 1.00 85.56 107 LEU A O 1
ATOM 831 N N . VAL A 1 108 ? 6.925 9.214 5.134 1.00 90.38 108 VAL A N 1
ATOM 832 C CA . VAL A 1 108 ? 5.877 9.497 6.126 1.00 90.38 108 VAL A CA 1
ATOM 833 C C . VAL A 1 108 ? 4.649 10.106 5.455 1.00 90.38 108 VAL A C 1
ATOM 835 O O . VAL A 1 108 ? 3.524 9.717 5.758 1.00 90.38 108 VAL A O 1
ATOM 838 N N . LYS A 1 109 ? 4.842 11.037 4.515 1.00 92.00 109 LYS A N 1
ATOM 839 C CA . LYS A 1 109 ? 3.741 11.673 3.788 1.00 92.00 109 LYS A CA 1
ATOM 840 C C . LYS A 1 109 ? 2.992 10.683 2.896 1.00 92.00 109 LYS A C 1
ATOM 842 O O . LYS A 1 109 ? 1.763 10.705 2.876 1.00 92.00 109 LYS A O 1
ATOM 847 N N . GLU A 1 110 ? 3.708 9.833 2.163 1.00 92.88 110 GLU A N 1
ATOM 848 C CA . GLU A 1 110 ? 3.102 8.787 1.332 1.00 92.88 110 GLU A CA 1
ATOM 849 C C . GLU A 1 110 ? 2.359 7.757 2.193 1.00 92.88 110 GLU A C 1
ATOM 851 O O . GLU A 1 110 ? 1.204 7.448 1.906 1.00 92.88 110 GLU A O 1
ATOM 856 N N . LEU A 1 111 ? 2.969 7.303 3.294 1.00 94.62 111 LEU A N 1
ATOM 857 C CA . LEU A 1 111 ? 2.345 6.370 4.231 1.00 94.62 111 LEU A CA 1
ATOM 858 C C . LEU A 1 111 ? 1.070 6.951 4.846 1.00 94.62 111 LEU A C 1
ATOM 860 O O . LEU A 1 111 ? 0.035 6.293 4.815 1.00 94.62 111 LEU A O 1
ATOM 864 N N . ASN A 1 112 ? 1.111 8.186 5.353 1.00 96.38 112 ASN A N 1
ATOM 865 C CA . ASN A 1 112 ? -0.060 8.829 5.951 1.00 96.38 112 ASN A CA 1
ATOM 866 C C . ASN A 1 112 ? -1.201 8.990 4.943 1.00 96.38 112 ASN A C 1
ATOM 868 O O . ASN A 1 112 ? -2.351 8.730 5.287 1.00 96.38 112 ASN A O 1
ATOM 872 N N . LYS A 1 113 ? -0.892 9.337 3.688 1.00 96.81 113 LYS A N 1
ATOM 873 C CA . LYS A 1 113 ? -1.898 9.395 2.621 1.00 96.81 113 LYS A CA 1
ATOM 874 C C . LYS A 1 113 ? -2.571 8.037 2.402 1.00 96.81 113 LYS A C 1
ATOM 876 O O . LYS A 1 113 ? -3.787 7.972 2.241 1.00 96.81 113 LYS A O 1
ATOM 881 N N . ASP A 1 114 ? -1.808 6.948 2.406 1.00 97.50 114 ASP A N 1
ATOM 882 C CA . ASP A 1 114 ? -2.378 5.606 2.257 1.00 97.50 114 ASP A CA 1
ATOM 883 C C . ASP A 1 114 ? -3.168 5.167 3.503 1.00 97.50 114 ASP A C 1
ATOM 885 O O . ASP A 1 114 ? -4.192 4.493 3.371 1.00 97.50 114 ASP A O 1
ATOM 889 N N . VAL A 1 115 ? -2.757 5.593 4.702 1.00 97.81 115 VAL A N 1
ATOM 890 C CA . VAL A 1 115 ? -3.494 5.364 5.958 1.00 97.81 115 VAL A CA 1
ATOM 891 C C . VAL A 1 115 ? -4.826 6.115 5.972 1.00 97.81 115 VAL A C 1
ATOM 893 O O . V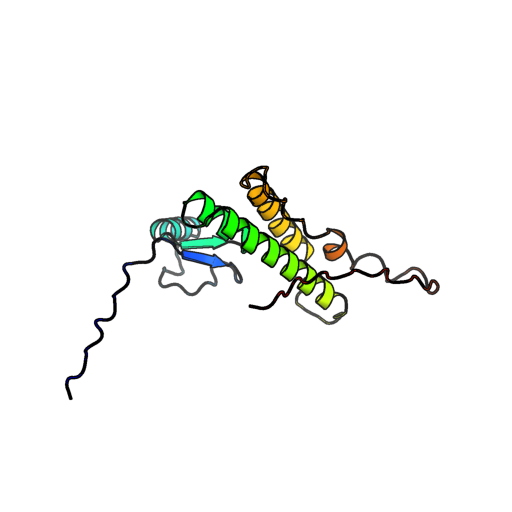AL A 1 115 ? -5.834 5.544 6.381 1.00 97.81 115 VAL A O 1
ATOM 896 N N . GLU A 1 116 ? -4.885 7.349 5.470 1.00 98.06 116 GLU A N 1
ATOM 897 C CA . GLU A 1 116 ? -6.146 8.088 5.306 1.00 98.06 116 GLU A CA 1
ATOM 898 C C . GLU A 1 116 ? -7.124 7.327 4.401 1.00 98.06 116 GLU A C 1
ATOM 900 O O . GLU A 1 116 ? -8.304 7.167 4.728 1.00 98.06 116 GLU A O 1
ATOM 905 N N . VAL A 1 117 ? -6.623 6.786 3.286 1.00 97.94 117 VAL A N 1
ATOM 906 C CA . VAL A 1 117 ? -7.433 5.947 2.397 1.00 97.94 117 VAL A CA 1
ATOM 907 C C . VAL A 1 117 ? -7.873 4.671 3.114 1.00 97.94 117 VAL A C 1
ATOM 909 O O . VAL A 1 117 ? -9.041 4.300 3.004 1.00 97.94 117 VAL A O 1
ATOM 912 N N . ALA A 1 118 ? -6.991 4.016 3.872 1.00 97.81 118 ALA A N 1
ATOM 913 C CA . ALA A 1 118 ? -7.352 2.835 4.650 1.00 97.81 118 ALA A CA 1
ATOM 914 C C . ALA A 1 118 ? -8.461 3.147 5.667 1.00 97.81 118 ALA A C 1
ATOM 916 O O . ALA A 1 118 ? -9.460 2.432 5.699 1.00 97.81 118 ALA A O 1
ATOM 917 N N . ASN A 1 119 ? -8.346 4.251 6.411 1.00 98.00 119 ASN A N 1
ATOM 918 C CA . ASN A 1 119 ? -9.349 4.710 7.373 1.00 98.00 119 ASN A CA 1
ATOM 919 C C . ASN A 1 119 ? -10.715 4.954 6.722 1.00 98.00 119 ASN A C 1
ATOM 921 O O . ASN A 1 119 ? -11.729 4.553 7.284 1.00 98.00 119 ASN A O 1
ATOM 925 N N . SER A 1 120 ? -10.756 5.509 5.504 1.00 97.62 120 SER A N 1
ATOM 926 C CA . SER A 1 120 ? -12.017 5.690 4.763 1.00 97.62 120 SER A CA 1
ATOM 927 C C . SER A 1 120 ? -12.720 4.376 4.382 1.00 97.62 120 SER A C 1
ATOM 929 O O . SER A 1 120 ? -13.896 4.384 4.023 1.00 97.62 120 SER A O 1
ATOM 931 N N . MET A 1 121 ? -12.010 3.242 4.437 1.00 97.00 121 MET A N 1
ATOM 932 C CA . MET A 1 121 ? -12.541 1.911 4.129 1.00 97.00 121 MET A CA 1
ATOM 933 C C . MET A 1 121 ? -12.954 1.113 5.374 1.00 97.00 121 MET A C 1
ATOM 935 O O . MET A 1 121 ? -13.595 0.064 5.232 1.00 97.00 121 MET A O 1
ATOM 939 N N . LEU A 1 122 ? -12.576 1.558 6.576 1.00 95.31 122 LEU A N 1
ATOM 940 C CA . LEU A 1 122 ? -12.888 0.855 7.819 1.00 95.31 122 LEU A CA 1
ATOM 941 C C . LEU A 1 122 ? -14.338 1.118 8.253 1.00 95.31 122 LEU A C 1
ATOM 943 O O . LEU A 1 122 ? -14.878 2.194 8.002 1.00 95.31 122 LEU A O 1
ATOM 947 N N . PRO A 1 123 ? -15.006 0.135 8.881 1.00 94.00 123 PRO A N 1
ATOM 948 C CA . PRO A 1 123 ? -16.332 0.355 9.445 1.00 94.00 123 PRO A CA 1
ATOM 949 C C . PRO A 1 123 ? -16.252 1.280 10.671 1.00 94.00 123 PRO A C 1
ATOM 951 O O . PRO A 1 123 ? -15.277 1.225 11.414 1.00 94.00 123 PRO A O 1
ATOM 954 N N . GLU A 1 124 ? -17.304 2.061 10.932 1.00 91.81 124 GLU A N 1
ATOM 955 C CA . GLU A 1 124 ? -17.353 3.047 12.035 1.00 91.81 124 GLU A CA 1
ATOM 956 C C . GLU A 1 124 ? -17.120 2.441 13.428 1.00 91.81 124 GLU A C 1
ATOM 958 O O . GLU A 1 124 ? -16.633 3.111 14.334 1.00 91.81 124 GLU A O 1
ATOM 963 N N . ILE A 1 125 ? -17.436 1.155 13.601 1.00 94.19 125 ILE A N 1
ATOM 964 C CA . ILE A 1 125 ? -17.207 0.422 14.854 1.00 94.19 125 ILE A CA 1
ATOM 965 C C . ILE A 1 125 ? -15.721 0.150 15.135 1.00 94.19 125 ILE A C 1
ATOM 967 O O . ILE A 1 125 ? -15.367 -0.252 16.242 1.00 94.19 125 ILE A O 1
ATOM 971 N N . MET A 1 126 ? -14.849 0.299 14.135 1.00 93.94 126 MET A N 1
ATOM 972 C CA . MET A 1 126 ? -13.425 0.020 14.258 1.00 93.94 126 MET A CA 1
ATOM 973 C C . MET A 1 126 ? -12.666 1.299 14.596 1.00 93.94 126 MET A C 1
ATOM 975 O O . MET A 1 126 ? -12.877 2.342 13.986 1.00 93.94 126 MET A O 1
ATOM 979 N N . GLN A 1 127 ? -11.730 1.200 15.541 1.00 93.06 127 GLN A N 1
ATOM 980 C CA . GLN A 1 127 ? -10.846 2.319 15.850 1.00 93.06 127 GLN A CA 1
ATOM 981 C C . GLN A 1 127 ? -10.023 2.717 14.614 1.00 93.06 127 GLN A C 1
ATOM 983 O O . GLN A 1 127 ? -9.416 1.826 13.993 1.00 93.06 127 GLN A O 1
ATOM 988 N N . PRO A 1 128 ? -9.976 4.021 14.282 1.00 95.50 128 PRO A N 1
ATOM 989 C CA . PRO A 1 128 ? -9.163 4.515 13.184 1.00 95.50 128 PRO A CA 1
ATOM 990 C C . PRO A 1 128 ? -7.685 4.217 13.443 1.00 95.50 128 PRO A C 1
ATOM 992 O O . PRO A 1 128 ? -7.237 4.081 14.579 1.00 95.50 128 PRO A O 1
ATOM 995 N N . ILE A 1 129 ? -6.935 4.071 12.360 1.00 96.38 129 ILE A N 1
ATOM 996 C CA . ILE A 1 129 ? -5.488 3.901 12.378 1.00 96.38 129 ILE A CA 1
ATOM 997 C C . ILE A 1 129 ? -4.856 5.279 12.577 1.00 96.38 129 ILE A C 1
ATOM 999 O O . ILE A 1 129 ? -5.182 6.218 11.843 1.00 96.38 129 ILE A O 1
ATOM 1003 N N . ASP A 1 130 ? -3.946 5.381 13.541 1.00 96.56 130 ASP A N 1
ATOM 1004 C CA . ASP A 1 130 ? -3.200 6.607 13.804 1.00 96.56 130 ASP A CA 1
ATOM 1005 C C . ASP A 1 130 ? -2.254 6.956 12.649 1.00 96.56 130 ASP A C 1
ATOM 1007 O O . ASP A 1 130 ? -1.708 6.085 11.970 1.00 96.56 130 ASP A O 1
ATOM 1011 N N . LEU A 1 131 ? -2.039 8.252 12.432 1.00 95.69 131 LEU A N 1
ATOM 1012 C CA . LEU A 1 131 ? -1.052 8.744 11.474 1.00 95.69 131 LEU A CA 1
ATOM 1013 C C . LEU A 1 131 ? 0.332 8.816 12.121 1.00 95.69 131 LEU A C 1
ATOM 1015 O O . LEU A 1 131 ? 0.467 9.076 13.318 1.00 95.69 131 LEU A O 1
ATOM 1019 N N . VAL A 1 132 ? 1.380 8.686 11.310 1.00 92.50 132 VAL A N 1
ATOM 1020 C CA . VAL A 1 132 ? 2.747 8.952 11.761 1.00 92.50 132 VAL A CA 1
ATOM 1021 C C . VAL A 1 132 ? 2.908 10.462 12.011 1.00 92.50 132 VAL A C 1
ATOM 1023 O O . VAL A 1 132 ? 2.639 11.259 11.103 1.00 92.50 132 VAL A O 1
ATOM 1026 N N . PRO A 1 133 ? 3.371 10.893 13.201 1.00 87.69 133 PRO A N 1
ATOM 1027 C CA . PRO A 1 133 ? 3.553 12.307 13.515 1.00 87.69 133 PRO A CA 1
ATOM 1028 C C . PRO A 1 133 ? 4.528 13.013 12.565 1.00 87.69 133 PRO A C 1
ATOM 1030 O O . PRO A 1 133 ? 5.680 12.605 12.413 1.00 87.69 133 PRO A O 1
ATOM 1033 N N . SER A 1 134 ? 4.115 14.146 11.991 1.00 75.50 134 SER A N 1
ATOM 1034 C CA . SER A 1 134 ? 4.959 14.939 11.079 1.00 75.50 134 SER A CA 1
ATOM 1035 C C . SER A 1 134 ? 6.239 15.468 11.743 1.00 75.50 134 SER A C 1
ATOM 1037 O O . SER A 1 134 ? 7.244 15.702 11.071 1.00 75.50 134 SER A O 1
ATOM 1039 N N . SER A 1 135 ? 6.235 15.618 13.071 1.00 69.44 135 SER A N 1
ATOM 1040 C CA . SER A 1 135 ? 7.398 16.032 13.864 1.00 69.44 135 SER A CA 1
ATOM 1041 C C . SER A 1 135 ? 8.567 15.044 13.783 1.00 69.44 135 SER A C 1
ATOM 1043 O O . SER A 1 135 ? 9.716 15.476 13.869 1.00 69.44 135 SER A O 1
ATOM 1045 N N . LEU A 1 136 ? 8.305 13.752 13.548 1.00 66.44 136 LEU A N 1
ATOM 1046 C CA . LEU A 1 136 ? 9.344 12.735 13.348 1.00 66.44 136 LEU A CA 1
ATOM 1047 C C . LEU A 1 136 ? 10.037 12.870 11.983 1.00 66.44 136 LEU A C 1
ATOM 1049 O O . LEU A 1 136 ? 11.215 12.545 11.858 1.00 66.44 136 LEU A O 1
ATOM 1053 N N . GLY A 1 137 ? 9.339 13.401 10.974 1.00 56.72 137 GLY A N 1
ATOM 1054 C CA . GLY A 1 137 ? 9.917 13.701 9.660 1.00 56.72 137 GLY A CA 1
ATOM 1055 C C . GLY A 1 137 ? 10.750 14.990 9.636 1.00 56.72 137 GLY A C 1
ATOM 1056 O O . GLY A 1 137 ? 11.712 15.084 8.878 1.00 56.72 137 GLY A O 1
ATOM 1057 N N . ALA A 1 138 ? 10.417 15.965 10.491 1.00 53.25 138 ALA A N 1
ATOM 1058 C CA . ALA A 1 138 ? 10.950 17.332 10.442 1.00 53.25 138 ALA A CA 1
ATOM 1059 C C . ALA A 1 138 ? 12.093 17.637 11.434 1.00 53.25 138 ALA A C 1
ATOM 1061 O O . ALA A 1 138 ? 12.621 18.753 11.446 1.00 53.25 138 ALA A O 1
ATOM 1062 N N . GLN A 1 139 ? 12.508 16.689 12.282 1.00 54.03 139 GLN A N 1
ATOM 1063 C CA . GLN A 1 139 ? 13.427 16.968 13.401 1.00 54.03 139 GLN A CA 1
ATOM 1064 C C . GLN A 1 139 ? 14.864 17.387 13.020 1.00 54.03 139 GLN A C 1
ATOM 1066 O O . GLN A 1 139 ? 15.671 17.673 13.903 1.00 54.03 139 GLN A O 1
ATOM 1071 N N . ARG A 1 140 ? 15.200 17.523 11.731 1.00 48.94 140 ARG A N 1
ATOM 1072 C CA . ARG A 1 140 ? 16.560 17.847 11.267 1.00 48.94 140 ARG A CA 1
ATOM 1073 C C . ARG A 1 140 ? 16.792 19.304 10.841 1.00 48.94 140 ARG A C 1
ATOM 1075 O O . ARG A 1 140 ? 17.740 19.569 10.111 1.00 48.94 140 ARG A O 1
ATOM 1082 N N . GLY A 1 141 ? 15.960 20.246 11.298 1.00 46.62 141 GLY A N 1
ATOM 1083 C CA . GLY A 1 141 ? 16.062 21.661 10.900 1.00 46.62 141 GLY A CA 1
ATOM 1084 C C . GLY A 1 141 ? 16.362 22.700 11.989 1.00 46.62 141 GLY A C 1
ATOM 1085 O O . GLY A 1 141 ? 16.591 23.849 11.634 1.00 46.62 141 GLY A O 1
ATOM 1086 N N . ARG A 1 142 ? 16.329 22.377 13.296 1.00 44.62 142 ARG A N 1
ATOM 1087 C CA . ARG A 1 142 ? 16.343 23.436 14.343 1.00 44.62 142 ARG A CA 1
ATOM 1088 C C . ARG A 1 142 ? 17.314 23.292 15.517 1.00 44.62 142 ARG A C 1
ATOM 1090 O O . ARG A 1 142 ? 17.365 24.196 16.337 1.00 44.62 142 ARG A O 1
ATOM 1097 N N . LYS A 1 143 ? 18.125 22.236 15.619 1.00 44.78 143 LYS A N 1
ATOM 1098 C CA . LYS A 1 143 ? 19.068 22.078 16.750 1.00 44.78 143 LYS A CA 1
ATOM 1099 C C . LYS A 1 143 ? 20.540 22.167 16.343 1.00 44.78 143 LYS A C 1
ATOM 1101 O O . LYS A 1 143 ? 21.329 21.294 16.678 1.00 44.78 143 LYS A O 1
ATOM 1106 N N . ALA A 1 144 ? 20.908 23.227 15.627 1.00 44.03 144 ALA A N 1
ATOM 1107 C CA . ALA A 1 144 ? 22.317 23.594 15.451 1.00 44.03 144 ALA A CA 1
ATOM 1108 C C . ALA A 1 144 ? 22.649 25.019 15.922 1.00 44.03 144 ALA A C 1
ATOM 1110 O O . ALA A 1 144 ? 23.798 25.422 15.782 1.00 44.03 144 ALA A O 1
ATOM 1111 N N . MET A 1 145 ? 21.703 25.784 16.488 1.00 49.41 145 MET A N 1
ATOM 1112 C CA . MET A 1 145 ? 22.033 27.162 16.873 1.00 49.41 145 MET A CA 1
ATOM 1113 C C . MET A 1 145 ? 21.355 27.747 18.108 1.00 49.41 145 MET A C 1
ATOM 1115 O O . MET A 1 145 ? 21.692 28.873 18.436 1.00 49.41 145 MET A O 1
ATOM 1119 N N . ASP A 1 146 ? 20.513 27.009 18.838 1.00 43.81 146 ASP A N 1
ATOM 1120 C CA . ASP A 1 146 ? 19.951 27.536 20.082 1.00 43.81 146 ASP A CA 1
ATOM 1121 C C . ASP A 1 146 ? 20.005 26.522 21.225 1.00 43.81 146 ASP A C 1
ATOM 1123 O O . ASP A 1 146 ? 19.397 25.451 21.190 1.00 43.81 146 ASP A O 1
ATOM 1127 N N . SER A 1 147 ? 20.689 26.965 22.276 1.00 40.56 147 SER A N 1
ATOM 1128 C CA . SER A 1 147 ? 20.459 26.602 23.669 1.00 40.56 147 SER A CA 1
ATOM 1129 C C . SER A 1 147 ? 21.060 25.285 24.174 1.00 40.56 147 SER A C 1
ATOM 1131 O O . SER A 1 147 ? 20.418 24.239 24.282 1.00 40.56 147 SER A O 1
ATOM 1133 N N . MET A 1 148 ? 22.311 25.408 24.635 1.00 46.06 148 MET A N 1
ATOM 1134 C CA . MET A 1 148 ? 22.674 24.920 25.968 1.00 46.06 148 MET A CA 1
ATOM 1135 C C . MET A 1 148 ? 21.673 25.481 26.990 1.00 46.06 148 MET A C 1
ATOM 1137 O O . MET A 1 148 ? 21.467 26.688 27.019 1.00 46.06 148 MET A O 1
ATOM 1141 N N . THR A 1 149 ? 21.169 24.608 27.867 1.00 52.03 149 THR A N 1
ATOM 1142 C CA . THR A 1 149 ? 20.267 24.848 29.018 1.00 52.03 149 THR A CA 1
ATOM 1143 C C . THR A 1 149 ? 18.780 24.583 28.742 1.00 52.03 149 THR A C 1
ATOM 1145 O O . THR A 1 149 ? 18.041 25.431 28.263 1.00 52.03 149 THR A O 1
ATOM 1148 N N . ALA A 1 150 ? 18.347 23.360 29.061 1.00 41.69 150 ALA A N 1
ATOM 1149 C CA . ALA A 1 150 ? 17.133 23.066 29.831 1.00 41.69 150 ALA A CA 1
ATOM 1150 C C . ALA A 1 150 ? 16.964 21.541 29.901 1.00 41.69 150 ALA A C 1
ATOM 1152 O O . ALA A 1 150 ? 16.778 20.861 28.893 1.00 41.69 150 ALA A O 1
ATOM 1153 N N . THR A 1 151 ? 17.086 20.998 31.107 1.00 53.88 151 THR A N 1
ATOM 1154 C CA . THR A 1 151 ? 16.611 19.666 31.471 1.00 53.88 151 THR A CA 1
ATOM 1155 C C . THR A 1 151 ? 15.095 19.646 31.329 1.00 53.88 151 THR A C 1
ATOM 1157 O O . THR A 1 151 ? 14.424 20.238 32.168 1.00 53.88 151 THR A O 1
ATOM 1160 N N . ASP A 1 152 ? 14.563 18.971 30.311 1.00 42.59 152 ASP A N 1
ATOM 1161 C CA . ASP A 1 152 ? 13.137 18.658 30.261 1.00 42.59 152 ASP A CA 1
ATOM 1162 C C . ASP A 1 152 ? 12.909 17.152 30.169 1.00 42.59 152 ASP A C 1
ATOM 1164 O O . ASP A 1 152 ? 13.461 16.432 29.336 1.00 42.59 152 ASP A O 1
ATOM 1168 N N . SER A 1 153 ? 12.113 16.719 31.138 1.00 45.28 153 SER A N 1
ATOM 1169 C CA . SER A 1 153 ? 11.716 15.366 31.474 1.00 45.28 153 SER A CA 1
ATOM 1170 C C . SER A 1 153 ? 10.970 14.702 30.317 1.00 45.28 153 SER A C 1
ATOM 1172 O O . SER A 1 153 ? 9.971 15.224 29.822 1.00 45.28 153 SER A O 1
ATOM 1174 N N . VAL A 1 154 ? 11.437 13.526 29.895 1.00 43.34 154 VAL A N 1
ATOM 1175 C CA . VAL A 1 154 ? 10.716 12.671 28.947 1.00 43.34 154 VAL A CA 1
ATOM 1176 C C . VAL A 1 154 ? 9.544 12.050 29.704 1.00 43.34 154 VAL A C 1
ATOM 1178 O O . VAL A 1 154 ? 9.714 11.100 30.464 1.00 43.34 154 VAL A O 1
ATOM 1181 N N . ALA A 1 155 ? 8.353 12.625 29.543 1.00 41.28 155 ALA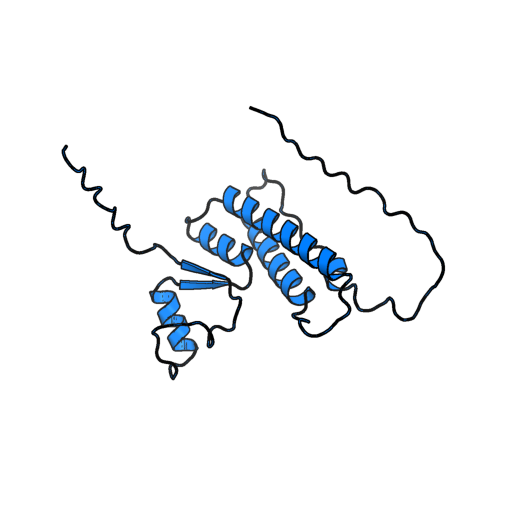 A N 1
ATOM 1182 C CA . ALA A 1 155 ? 7.132 12.056 30.091 1.00 41.28 155 ALA A CA 1
ATOM 1183 C C . ALA A 1 155 ? 6.882 10.656 29.501 1.00 41.28 155 ALA A C 1
ATOM 1185 O O . ALA A 1 155 ? 6.950 10.442 28.290 1.00 41.28 155 ALA A O 1
ATOM 1186 N N . ASN A 1 156 ? 6.608 9.719 30.407 1.00 38.00 156 ASN A N 1
ATOM 1187 C CA . ASN A 1 156 ? 6.322 8.307 30.184 1.00 38.00 156 ASN A CA 1
ATOM 1188 C C . ASN A 1 156 ? 5.324 8.057 29.040 1.00 38.00 156 ASN A C 1
ATOM 1190 O O . ASN A 1 156 ? 4.140 8.363 29.169 1.00 38.00 156 ASN A O 1
ATOM 1194 N N . PHE A 1 157 ? 5.774 7.379 27.983 1.00 43.12 157 PHE A N 1
ATOM 1195 C CA . PHE A 1 157 ? 4.888 6.591 27.127 1.00 43.12 157 PHE A CA 1
ATOM 1196 C C . PHE A 1 157 ? 4.711 5.213 27.772 1.00 43.12 157 PHE A C 1
ATOM 1198 O O . PHE A 1 157 ? 5.614 4.377 27.747 1.00 43.12 157 PHE A O 1
ATOM 1205 N N . ALA A 1 158 ? 3.562 4.995 28.412 1.00 36.94 158 ALA A N 1
ATOM 1206 C CA . ALA A 1 158 ? 3.208 3.705 28.988 1.00 36.94 158 ALA A CA 1
ATOM 1207 C C . ALA A 1 158 ? 2.720 2.760 27.880 1.00 36.94 158 ALA A C 1
ATOM 1209 O O . ALA A 1 158 ? 1.646 2.950 27.312 1.00 36.94 158 ALA A O 1
ATOM 1210 N N . PHE A 1 159 ? 3.516 1.733 27.588 1.00 40.34 159 PHE A N 1
ATOM 1211 C CA . PHE A 1 159 ? 3.108 0.602 26.763 1.00 40.34 159 PHE A CA 1
ATOM 1212 C C . PHE A 1 159 ? 2.203 -0.312 27.591 1.00 40.34 159 PHE A C 1
ATOM 1214 O O . PHE A 1 159 ? 2.658 -0.953 28.536 1.00 40.34 159 PHE A O 1
ATOM 1221 N N . VAL A 1 160 ? 0.921 -0.389 27.235 1.00 36.19 160 VAL A N 1
ATOM 1222 C CA . VAL A 1 160 ? 0.044 -1.457 27.721 1.00 36.19 160 VAL A CA 1
ATOM 1223 C C . VAL A 1 160 ? 0.092 -2.579 26.693 1.00 36.19 160 VAL A C 1
ATOM 1225 O O . VAL A 1 160 ? -0.568 -2.519 25.661 1.00 36.19 160 VAL A O 1
ATOM 1228 N N . THR A 1 161 ? 0.897 -3.602 26.963 1.00 38.38 161 THR A N 1
ATOM 1229 C CA . THR A 1 161 ? 0.848 -4.874 26.237 1.00 38.38 161 THR A CA 1
ATOM 1230 C C . THR A 1 161 ? -0.089 -5.829 26.977 1.00 38.38 161 THR A C 1
ATOM 1232 O O . THR A 1 161 ? 0.278 -6.294 28.060 1.00 38.38 161 THR A O 1
ATOM 1235 N N . PRO A 1 162 ? -1.272 -6.183 26.450 1.00 46.09 162 PRO A N 1
ATOM 1236 C CA . PRO A 1 162 ? -2.009 -7.322 26.967 1.00 46.09 162 PRO A CA 1
ATOM 1237 C C . PRO A 1 162 ? -1.442 -8.602 26.339 1.00 46.09 162 PRO A C 1
ATOM 1239 O O . PRO A 1 162 ? -1.900 -9.054 25.295 1.00 46.09 162 PRO A O 1
ATOM 1242 N N . PHE A 1 163 ? -0.440 -9.200 26.986 1.00 39.06 163 PHE A N 1
ATOM 1243 C CA . PHE A 1 163 ? -0.218 -10.641 26.874 1.00 39.06 163 PHE A CA 1
ATOM 1244 C C . PHE A 1 163 ? -1.045 -11.300 27.978 1.00 39.06 163 PHE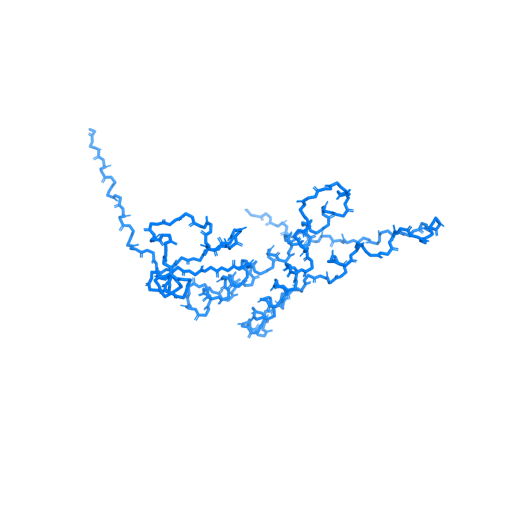 A C 1
ATOM 1246 O O . PHE A 1 163 ? -0.702 -11.224 29.155 1.00 39.06 163 PHE A O 1
ATOM 1253 N N . SER A 1 164 ? -2.163 -11.921 27.610 1.00 42.56 164 SER A N 1
ATOM 1254 C CA . SER A 1 164 ? -2.811 -12.918 28.457 1.00 42.56 164 SE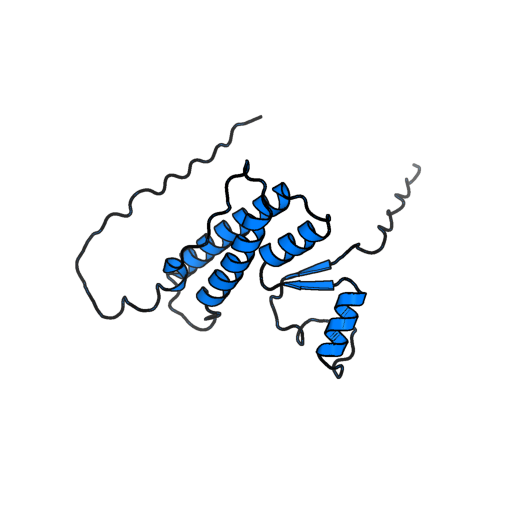R A CA 1
ATOM 1255 C C . SER A 1 164 ? -2.661 -14.276 27.796 1.00 42.56 164 SER A C 1
ATOM 1257 O O . SER A 1 164 ? -3.095 -14.504 26.672 1.00 42.56 164 SER A O 1
ATOM 1259 N N . VAL A 1 165 ? -1.951 -15.107 28.544 1.00 47.00 165 VAL A N 1
ATOM 1260 C CA . VAL A 1 165 ? -1.713 -16.535 28.401 1.00 47.00 165 VAL A CA 1
ATOM 1261 C C . VAL A 1 165 ? -3.008 -17.281 28.093 1.00 47.00 165 VAL A C 1
ATOM 1263 O O . VAL A 1 165 ? -3.981 -17.111 28.827 1.00 47.00 165 VAL A O 1
ATOM 1266 N N . LEU A 1 166 ? -2.963 -18.156 27.089 1.00 46.34 166 LEU A N 1
ATOM 1267 C CA . LEU A 1 166 ? -3.535 -19.502 27.150 1.00 46.34 166 LEU A CA 1
ATOM 1268 C C . LEU A 1 166 ? -2.568 -20.468 26.464 1.00 46.34 166 LEU A C 1
ATOM 1270 O O . LEU A 1 166 ? -2.123 -20.138 25.342 1.00 46.34 166 LEU A O 1
#

Organism: NCBI:txid1333877

Sequence (166 aa):
MLADSVEEDEGGPPIASFIHEVVPKDEVLTSLPHEMLESERAVLWKEKRVFFYRTYVGAAVCACKRGLLSREALARVARSAVEDCVRLCAMNVGMTGTSRHFSNEILVKELNKDVEVANSMLPEIMQPIDLVPSSLGAQRGRKAMDSMTATDSVANFAFVTPFSVL

Radius of gyration: 21.85 Å; chains: 1; bounding box: 44×77×56 Å

Secondary structure (DSSP, 8-state):
----------PPSPS-EEEE-SS-TTSS--SS-TTS-HHHHHHHHHHTTEEEESSHHHHHHHHHHTTSS-HHHHHHHHHHHHHHHHHHHHHGGG---SS----HHHHHHHHHHHHHHHHHHS-TTSPPPPPPPHHHHHTTSSSSSS-S------------------

pLDDT: mean 78.15, std 20.27, range [36.19, 98.06]

Foldseek 3Di:
DDDPPPPPPPPPQDPAAEAEPPDPPLPDDDPDDNPDDPVVVVVVCVVSRYHYDNAQLLSQLVCVVVVNHPLVRSLVSLQVRLVVLLVVLVVPPPDPDDDPPPQSLVSLVRSQVSLVSSQVVHDPVDDRRDGRDNCSRPVPPPPPDDDDDDDDDDPDPDDDDPDDDD